Protein AF-A0A351SKF1-F1 (afdb_monomer_lite)

Sequence (73 aa):
MSIILGANGRKLATTHHSRVAISGSDDGETWRYIKPDDVPEWIKDERVMADIVSGLIVSEHENGPYYFGEVIH

Structure (mmCIF, N/CA/C/O backbone):
data_AF-A0A351SKF1-F1
#
_entry.id   AF-A0A351SKF1-F1
#
loop_
_atom_site.group_PDB
_atom_site.id
_atom_site.type_symbol
_atom_site.label_atom_id
_atom_site.label_alt_id
_atom_site.label_comp_id
_atom_site.label_asym_id
_atom_site.label_entity_id
_atom_site.label_seq_id
_atom_site.pdbx_PDB_ins_code
_atom_site.Cartn_x
_atom_site.Cartn_y
_atom_site.Cartn_z
_atom_site.occupancy
_atom_site.B_iso_or_equiv
_atom_site.auth_seq_id
_atom_site.auth_comp_id
_atom_site.auth_asym_id
_atom_site.auth_atom_id
_atom_site.pdbx_PDB_model_num
ATOM 1 N N . MET A 1 1 ? 6.350 3.740 -15.447 1.00 57.72 1 MET A N 1
ATOM 2 C CA . MET A 1 1 ? 5.414 2.677 -15.875 1.00 57.72 1 MET A CA 1
ATOM 3 C C . MET A 1 1 ? 5.664 2.396 -17.342 1.00 57.72 1 MET A C 1
ATOM 5 O O . MET A 1 1 ? 5.562 3.323 -18.136 1.00 57.72 1 MET A O 1
ATOM 9 N N . SER A 1 2 ? 6.016 1.161 -17.689 1.00 62.47 2 SER A N 1
ATOM 10 C CA . SER A 1 2 ? 6.242 0.772 -19.082 1.00 62.47 2 SER A CA 1
ATOM 11 C C . SER A 1 2 ? 5.265 -0.334 -19.456 1.00 62.47 2 SER A C 1
ATOM 13 O O . SER A 1 2 ? 5.073 -1.290 -18.707 1.00 62.47 2 SER A O 1
ATOM 15 N N . ILE A 1 3 ? 4.611 -0.193 -20.604 1.00 72.94 3 ILE A N 1
ATOM 16 C CA . ILE A 1 3 ? 3.704 -1.209 -21.138 1.00 72.94 3 ILE A CA 1
ATOM 17 C C . ILE A 1 3 ? 4.467 -1.968 -22.218 1.00 72.94 3 ILE A C 1
ATOM 19 O O . ILE A 1 3 ? 4.957 -1.365 -23.171 1.00 72.94 3 ILE A O 1
ATOM 23 N N . ILE A 1 4 ? 4.554 -3.289 -22.078 1.00 73.38 4 ILE A N 1
ATOM 24 C CA . ILE A 1 4 ? 5.054 -4.165 -23.134 1.00 73.38 4 ILE A CA 1
ATOM 25 C C . ILE A 1 4 ? 3.865 -4.545 -24.011 1.00 73.38 4 ILE A C 1
ATOM 27 O O . ILE A 1 4 ? 2.931 -5.224 -23.570 1.00 73.38 4 ILE A O 1
ATOM 31 N N . LEU A 1 5 ? 3.912 -4.098 -25.262 1.00 82.12 5 LEU A N 1
ATOM 32 C CA . LEU A 1 5 ? 2.950 -4.449 -26.299 1.00 82.12 5 LEU A CA 1
ATOM 33 C C . LEU A 1 5 ? 3.555 -5.513 -27.218 1.00 82.12 5 LEU A C 1
ATOM 35 O O . LEU A 1 5 ? 4.735 -5.457 -27.562 1.00 82.12 5 LEU A O 1
ATOM 39 N N . GLY A 1 6 ? 2.740 -6.483 -27.622 1.00 70.38 6 GLY A N 1
ATOM 40 C CA . GLY A 1 6 ? 3.091 -7.429 -28.675 1.00 70.38 6 GLY A CA 1
ATOM 41 C C . GLY A 1 6 ? 3.043 -6.771 -30.051 1.00 70.38 6 GLY A C 1
ATOM 42 O O . GLY A 1 6 ? 2.433 -5.718 -30.222 1.00 70.38 6 GLY A O 1
ATOM 43 N N . ALA A 1 7 ? 3.624 -7.421 -31.063 1.00 73.25 7 ALA A N 1
ATOM 44 C CA . ALA A 1 7 ? 3.626 -6.925 -32.447 1.00 73.25 7 ALA A CA 1
ATOM 45 C C . ALA A 1 7 ? 2.214 -6.697 -33.033 1.00 73.25 7 ALA A C 1
ATOM 47 O O . ALA A 1 7 ? 2.048 -5.964 -34.000 1.00 73.25 7 ALA A O 1
ATOM 48 N N . ASN A 1 8 ? 1.188 -7.301 -32.429 1.00 88.38 8 ASN A N 1
ATOM 49 C CA . ASN A 1 8 ? -0.225 -7.114 -32.758 1.00 88.38 8 ASN A CA 1
ATOM 50 C C . ASN A 1 8 ? -0.902 -5.966 -31.977 1.00 88.38 8 ASN A C 1
ATOM 52 O O . ASN A 1 8 ? -2.125 -5.859 -31.996 1.00 88.38 8 ASN A O 1
ATOM 56 N N . GLY A 1 9 ? -0.141 -5.160 -31.232 1.00 77.81 9 GLY A N 1
ATOM 57 C CA . GLY A 1 9 ? -0.653 -4.072 -30.397 1.00 77.81 9 GLY A CA 1
ATOM 58 C C . GLY A 1 9 ? -1.329 -4.522 -29.097 1.00 77.81 9 GLY A C 1
ATOM 59 O O . GLY A 1 9 ? -1.797 -3.679 -28.334 1.00 77.81 9 GLY A O 1
ATOM 60 N N . ARG A 1 10 ? -1.385 -5.828 -28.799 1.00 79.38 10 ARG A N 1
ATOM 61 C CA . ARG A 1 10 ? -1.998 -6.332 -27.563 1.00 79.38 10 ARG A CA 1
ATOM 62 C C . ARG A 1 10 ? -1.053 -6.135 -26.380 1.00 79.38 10 ARG A C 1
ATOM 64 O O . ARG A 1 10 ? 0.131 -6.455 -26.475 1.00 79.38 10 ARG A O 1
ATOM 71 N N . LYS A 1 11 ? -1.583 -5.681 -25.242 1.00 75.94 11 LYS A N 1
ATOM 72 C CA . LYS A 1 11 ? -0.851 -5.651 -23.967 1.00 75.94 11 LYS A CA 1
ATOM 73 C C . LYS A 1 11 ? -0.407 -7.068 -23.597 1.00 75.94 11 LYS A C 1
ATOM 75 O O . LYS A 1 11 ? -1.238 -7.971 -23.507 1.00 75.94 11 LYS A O 1
ATOM 80 N N . LEU A 1 12 ? 0.900 -7.249 -23.417 1.00 65.12 12 LEU A N 1
ATOM 81 C CA . LEU A 1 12 ? 1.503 -8.509 -22.980 1.00 65.12 12 LEU A CA 1
ATOM 82 C C . LEU A 1 12 ? 1.862 -8.465 -21.496 1.00 65.12 12 LEU A C 1
ATOM 84 O O . LEU A 1 12 ? 1.626 -9.437 -20.7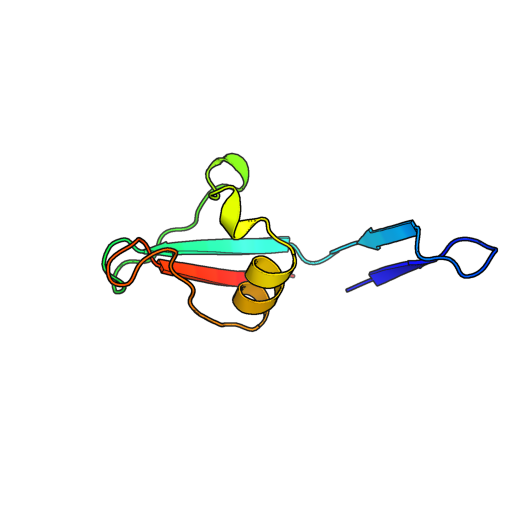91 1.00 65.12 12 LEU A O 1
ATOM 88 N N . ALA A 1 13 ? 2.391 -7.336 -21.020 1.00 57.41 13 ALA A N 1
ATOM 89 C CA . ALA A 1 13 ? 2.719 -7.128 -19.614 1.00 57.41 13 ALA A CA 1
ATOM 90 C C . ALA A 1 13 ? 2.808 -5.630 -19.291 1.00 57.41 13 ALA A C 1
ATOM 92 O O . ALA A 1 13 ? 3.116 -4.813 -20.160 1.00 57.41 13 ALA A O 1
ATOM 93 N N . THR A 1 14 ? 2.576 -5.272 -18.031 1.00 60.44 14 THR A N 1
ATOM 94 C CA . THR A 1 14 ? 3.051 -4.000 -17.473 1.00 60.44 14 THR A CA 1
ATOM 95 C C . THR A 1 14 ? 4.351 -4.300 -16.738 1.00 60.44 14 THR A C 1
ATOM 97 O O . THR A 1 14 ? 4.363 -5.184 -15.885 1.00 60.44 14 THR A O 1
ATOM 100 N N . THR A 1 15 ? 5.440 -3.595 -17.047 1.00 55.59 15 THR A N 1
ATOM 101 C CA . THR A 1 15 ? 6.653 -3.655 -16.227 1.00 55.59 1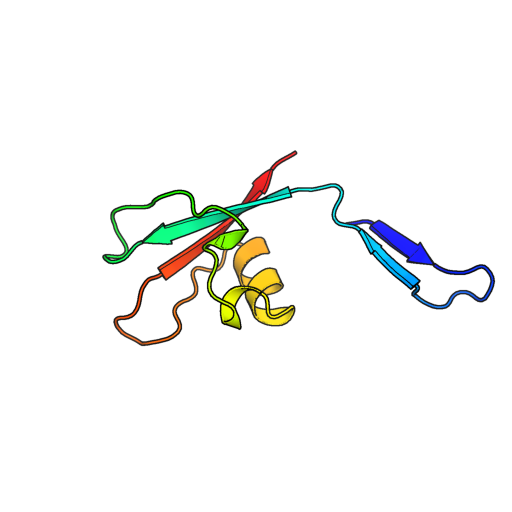5 THR A CA 1
ATOM 102 C C . THR A 1 15 ? 6.783 -2.388 -15.399 1.00 55.59 15 THR A C 1
ATOM 104 O O . THR A 1 15 ? 6.690 -1.253 -15.885 1.00 55.59 15 THR A O 1
ATOM 107 N N . HIS A 1 16 ? 7.006 -2.591 -14.108 1.00 58.16 16 HIS A N 1
ATOM 108 C CA . HIS A 1 16 ? 7.405 -1.542 -13.193 1.00 58.16 16 HIS A CA 1
ATOM 109 C C . HIS A 1 16 ? 8.935 -1.589 -13.125 1.00 58.16 16 HIS A C 1
ATOM 111 O O . HIS A 1 16 ? 9.510 -2.385 -12.396 1.00 58.16 16 HIS A O 1
ATOM 117 N N . HIS A 1 17 ? 9.618 -0.770 -13.933 1.00 55.81 17 HIS A N 1
ATOM 118 C CA . HIS A 1 17 ? 11.045 -0.479 -13.696 1.00 55.81 17 HIS A CA 1
ATOM 119 C C . HIS A 1 17 ? 11.258 0.297 -12.388 1.00 55.81 17 HIS A C 1
ATOM 121 O O . HIS A 1 17 ? 12.386 0.453 -11.938 1.00 55.81 17 HIS A O 1
ATOM 127 N N . SER A 1 18 ? 10.172 0.771 -11.787 1.00 59.53 18 SER A N 1
ATOM 128 C CA . SER A 1 18 ? 10.142 1.374 -10.470 1.00 59.53 18 SER A CA 1
ATOM 129 C C . SER A 1 18 ? 9.817 0.292 -9.446 1.00 59.53 18 SER A C 1
ATOM 131 O O . SER A 1 18 ? 8.854 -0.456 -9.627 1.00 59.53 18 SER A O 1
ATOM 133 N N . ARG A 1 19 ? 10.609 0.190 -8.381 1.00 72.88 19 ARG A N 1
ATOM 134 C CA . ARG A 1 19 ? 10.241 -0.661 -7.245 1.00 72.88 19 ARG A CA 1
ATOM 135 C C . ARG A 1 19 ? 9.275 0.136 -6.370 1.00 72.88 19 ARG A C 1
ATOM 137 O O . ARG A 1 19 ? 9.406 1.352 -6.263 1.00 72.88 19 ARG A O 1
ATOM 144 N N . VAL A 1 20 ? 8.292 -0.533 -5.781 1.00 80.62 20 VAL A N 1
ATOM 145 C CA . VAL A 1 20 ? 7.433 0.080 -4.763 1.00 80.62 20 VAL A CA 1
ATOM 146 C C . VAL A 1 20 ? 7.944 -0.398 -3.417 1.00 80.62 20 VAL A C 1
ATOM 148 O O . VAL A 1 20 ? 7.989 -1.601 -3.164 1.00 80.62 20 VAL A O 1
ATOM 151 N N . ALA A 1 21 ? 8.386 0.540 -2.590 1.00 87.00 21 ALA A N 1
ATOM 152 C CA . ALA A 1 21 ? 8.644 0.279 -1.187 1.00 87.00 21 ALA A CA 1
ATOM 153 C C . ALA A 1 21 ? 7.314 0.387 -0.444 1.00 87.00 21 ALA A C 1
ATOM 155 O O . ALA A 1 21 ? 6.637 1.399 -0.587 1.00 87.00 21 ALA A O 1
ATOM 156 N N . ILE A 1 22 ? 6.933 -0.639 0.317 1.00 91.00 22 ILE A N 1
ATOM 157 C CA . ILE A 1 22 ? 5.691 -0.634 1.099 1.00 91.00 22 ILE A CA 1
ATOM 158 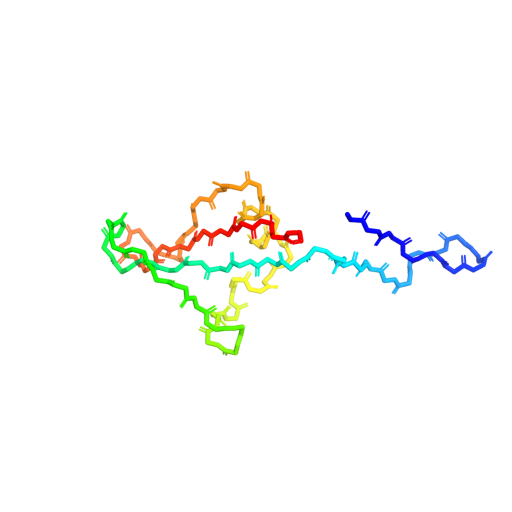C C . ILE A 1 22 ? 6.052 -0.512 2.569 1.00 91.00 22 ILE A C 1
ATOM 160 O O . ILE A 1 22 ? 6.912 -1.242 3.064 1.00 91.00 22 ILE A O 1
ATOM 164 N N . SER A 1 23 ? 5.379 0.398 3.259 1.00 92.56 23 SER A N 1
ATOM 165 C CA . SER A 1 23 ? 5.494 0.593 4.697 1.00 92.56 23 SER A CA 1
ATOM 166 C C . SER A 1 23 ? 4.163 0.285 5.367 1.00 92.56 23 SER A C 1
ATOM 168 O O . SER A 1 23 ? 3.110 0.667 4.860 1.00 92.56 23 SER A O 1
ATOM 170 N N . GLY A 1 24 ? 4.224 -0.399 6.506 1.00 93.12 24 GLY A N 1
ATOM 171 C CA . GLY A 1 24 ? 3.081 -0.705 7.357 1.00 93.12 24 GLY A CA 1
ATOM 172 C C . GLY A 1 24 ? 3.163 0.004 8.696 1.00 93.12 24 GLY A C 1
ATOM 173 O O . GLY A 1 24 ? 4.261 0.246 9.205 1.00 93.12 24 GLY A O 1
ATOM 174 N N . SER A 1 25 ? 2.009 0.290 9.280 1.00 93.56 25 SER A N 1
ATOM 175 C CA . SER A 1 25 ? 1.883 0.848 10.618 1.00 93.56 25 SER A CA 1
ATOM 176 C C . SER A 1 25 ? 0.699 0.223 11.345 1.00 93.56 25 SER A C 1
ATOM 178 O O . SER A 1 25 ? -0.414 0.230 10.832 1.00 93.56 25 SER A O 1
ATOM 180 N N . ASP A 1 26 ? 0.930 -0.314 12.540 1.00 92.06 26 ASP A N 1
ATOM 181 C CA . ASP A 1 26 ? -0.136 -0.910 13.360 1.00 92.06 26 ASP A CA 1
ATOM 182 C C . ASP A 1 26 ? -0.973 0.163 14.084 1.00 92.06 26 ASP A C 1
ATOM 184 O O . ASP A 1 26 ? -2.121 -0.076 14.445 1.00 92.06 26 ASP A O 1
ATOM 188 N N . ASP A 1 27 ? -0.387 1.342 14.309 1.00 89.62 27 ASP A N 1
ATOM 189 C CA . ASP A 1 27 ? -0.929 2.449 15.106 1.00 89.62 27 ASP A CA 1
ATOM 190 C C . ASP A 1 27 ? -1.188 3.727 14.280 1.00 89.62 27 ASP A C 1
ATOM 192 O O . ASP A 1 27 ? -1.759 4.687 14.788 1.00 89.62 27 ASP A O 1
ATOM 196 N N . GLY A 1 28 ? -0.782 3.750 13.008 1.00 88.75 28 GLY A N 1
ATOM 197 C CA . GLY A 1 28 ? -0.833 4.920 12.126 1.00 88.75 28 GLY A CA 1
ATOM 198 C C . GLY A 1 28 ? 0.287 5.945 12.367 1.00 88.75 28 GLY A C 1
ATOM 199 O O . GLY A 1 28 ? 0.449 6.874 11.573 1.00 88.75 28 GLY A O 1
ATOM 200 N N . GLU A 1 29 ? 1.089 5.777 13.419 1.00 88.62 29 GLU A N 1
ATOM 201 C CA . GLU A 1 29 ? 2.135 6.719 13.836 1.00 88.62 29 GLU A CA 1
ATOM 202 C C . GLU A 1 29 ? 3.541 6.171 13.554 1.00 88.62 29 GLU A C 1
ATOM 204 O O . GLU A 1 29 ? 4.429 6.893 13.094 1.00 88.62 29 GLU A O 1
ATOM 209 N N . THR A 1 30 ? 3.743 4.875 13.784 1.00 91.75 30 THR A N 1
ATOM 210 C CA . THR A 1 30 ? 5.019 4.182 13.632 1.00 91.75 30 THR A CA 1
ATOM 211 C C . THR A 1 30 ? 5.029 3.368 12.348 1.00 91.75 30 THR A C 1
ATOM 213 O O . THR A 1 30 ? 4.351 2.347 12.242 1.00 91.75 30 THR A O 1
ATOM 216 N N . TRP A 1 31 ? 5.857 3.773 11.388 1.00 92.06 31 TRP A N 1
ATOM 217 C CA . TRP A 1 31 ? 5.932 3.145 10.069 1.00 92.06 31 TRP A CA 1
ATOM 218 C C . TRP A 1 31 ? 7.171 2.264 9.924 1.00 92.06 31 TRP A C 1
ATOM 220 O O . TRP A 1 31 ? 8.278 2.644 10.314 1.00 92.06 31 TRP A O 1
ATOM 230 N N . ARG A 1 32 ? 6.994 1.072 9.350 1.00 92.62 32 ARG A N 1
ATOM 231 C CA . ARG A 1 32 ? 8.069 0.098 9.123 1.00 92.62 32 ARG A CA 1
ATOM 232 C C . ARG A 1 32 ? 8.011 -0.431 7.702 1.00 92.62 32 ARG A C 1
ATOM 234 O O . ARG A 1 32 ? 6.940 -0.787 7.223 1.00 92.62 32 ARG A O 1
ATOM 241 N N . TYR A 1 33 ? 9.170 -0.546 7.060 1.00 92.12 33 TYR A N 1
ATOM 242 C CA . TYR A 1 33 ? 9.265 -1.187 5.753 1.00 92.12 33 TYR A CA 1
ATOM 243 C C . TYR A 1 33 ? 8.851 -2.660 5.841 1.00 92.12 33 TYR A C 1
ATOM 245 O O . TYR A 1 33 ? 9.353 -3.401 6.691 1.00 92.12 33 TYR A O 1
ATOM 253 N N . ILE A 1 34 ? 7.977 -3.086 4.933 1.00 90.75 34 ILE A N 1
ATOM 254 C CA . ILE A 1 34 ? 7.521 -4.468 4.814 1.00 90.75 34 ILE A CA 1
ATOM 255 C C . ILE A 1 34 ? 8.292 -5.135 3.685 1.00 90.75 34 ILE A C 1
ATOM 257 O O . ILE A 1 34 ? 8.383 -4.620 2.568 1.00 90.75 34 ILE A O 1
ATOM 261 N N . LYS A 1 35 ? 8.861 -6.310 3.964 1.00 87.81 35 LYS A N 1
ATOM 262 C CA . LYS A 1 35 ? 9.492 -7.106 2.912 1.00 87.81 35 LYS A CA 1
ATOM 263 C C . LYS A 1 35 ? 8.427 -7.556 1.911 1.00 87.81 35 LYS A C 1
ATOM 265 O O . LYS A 1 35 ? 7.334 -7.899 2.340 1.00 87.81 35 LYS A O 1
ATOM 270 N N . PRO A 1 36 ? 8.741 -7.645 0.608 1.00 84.06 36 PRO A N 1
ATOM 271 C CA . PRO A 1 36 ? 7.763 -8.044 -0.405 1.00 84.06 36 PRO A CA 1
ATOM 272 C C . PRO A 1 36 ? 7.009 -9.347 -0.091 1.00 84.06 36 PRO A C 1
ATOM 274 O O . PRO A 1 36 ? 5.816 -9.439 -0.369 1.00 84.06 36 PRO A O 1
ATOM 277 N N . ASP A 1 37 ? 7.685 -10.322 0.525 1.00 87.00 37 ASP A N 1
ATOM 278 C CA . ASP A 1 37 ? 7.090 -11.611 0.905 1.00 87.00 37 ASP A CA 1
ATOM 279 C C . ASP A 1 37 ? 6.125 -11.508 2.101 1.00 87.00 37 ASP A C 1
ATOM 281 O O . ASP A 1 37 ? 5.217 -12.326 2.224 1.00 87.00 37 ASP A O 1
ATOM 285 N N . ASP A 1 38 ? 6.290 -10.482 2.941 1.00 90.75 38 ASP A N 1
ATOM 286 C CA . ASP A 1 38 ? 5.482 -10.227 4.140 1.00 90.75 38 ASP A CA 1
ATOM 287 C C . ASP A 1 38 ? 4.312 -9.259 3.859 1.00 90.75 38 ASP A C 1
ATOM 289 O O . ASP A 1 38 ? 3.521 -8.948 4.749 1.00 90.75 38 ASP A O 1
ATOM 293 N N . VAL A 1 39 ? 4.193 -8.757 2.623 1.00 90.00 39 VAL A N 1
ATOM 294 C CA . VAL A 1 39 ? 3.075 -7.903 2.205 1.00 90.00 39 VAL A CA 1
ATOM 295 C C . VAL A 1 39 ? 1.789 -8.742 2.160 1.00 90.00 39 VAL A C 1
ATOM 297 O O . VAL A 1 39 ? 1.774 -9.778 1.482 1.00 90.00 39 VAL A O 1
ATOM 300 N N . PRO A 1 40 ? 0.697 -8.307 2.822 1.00 92.06 40 PRO A N 1
ATOM 301 C CA . PRO A 1 40 ? -0.580 -9.015 2.793 1.00 92.06 40 PRO A CA 1
ATOM 302 C C . PRO A 1 40 ? -1.103 -9.238 1.375 1.00 92.06 40 PRO A C 1
ATOM 304 O O . PRO A 1 40 ? -0.925 -8.401 0.492 1.00 92.06 40 PRO A O 1
ATOM 307 N N . GLU A 1 41 ? -1.804 -10.347 1.148 1.00 91.56 41 GLU A N 1
ATOM 308 C CA . GLU A 1 41 ? -2.253 -10.702 -0.203 1.00 91.56 41 GLU A CA 1
ATOM 309 C C . GLU A 1 41 ? -3.260 -9.695 -0.780 1.00 91.56 41 GLU A C 1
ATOM 311 O O . GLU A 1 41 ? -3.204 -9.387 -1.966 1.00 91.56 41 GLU A O 1
ATOM 316 N N . TRP A 1 42 ? -4.123 -9.106 0.056 1.00 92.06 42 TRP A N 1
ATOM 317 C CA . TRP A 1 42 ? -5.079 -8.083 -0.382 1.00 92.06 42 TRP A CA 1
ATOM 318 C C . TRP A 1 42 ? -4.398 -6.785 -0.830 1.00 92.06 42 TRP A C 1
ATOM 320 O O . TRP A 1 42 ? -4.906 -6.104 -1.717 1.00 92.06 42 TRP A O 1
ATOM 330 N N . ILE A 1 43 ? -3.222 -6.468 -0.273 1.00 90.69 43 ILE A N 1
ATOM 331 C CA . ILE A 1 43 ? -2.422 -5.317 -0.698 1.00 90.69 43 ILE A CA 1
ATOM 332 C C . ILE A 1 43 ? -1.933 -5.520 -2.133 1.00 90.69 43 ILE A C 1
ATOM 334 O O . ILE A 1 43 ? -1.847 -4.550 -2.875 1.00 90.69 43 ILE A O 1
ATOM 338 N N . LYS A 1 44 ? -1.653 -6.767 -2.546 1.00 87.31 44 LYS A N 1
ATOM 339 C CA . LYS A 1 44 ? -1.155 -7.125 -3.889 1.00 87.31 44 LYS A CA 1
ATOM 340 C C . LYS A 1 44 ? -2.209 -7.025 -4.992 1.00 87.31 44 LYS A C 1
ATOM 342 O O . LYS A 1 44 ? -1.852 -7.173 -6.162 1.00 87.31 44 LYS A O 1
ATOM 347 N N . ASP A 1 45 ? -3.471 -6.767 -4.651 1.00 89.38 45 ASP A N 1
ATOM 348 C CA . ASP A 1 45 ? -4.499 -6.456 -5.641 1.00 89.38 45 ASP A CA 1
ATOM 349 C C . ASP A 1 45 ? -4.100 -5.220 -6.470 1.00 89.38 45 ASP A C 1
ATOM 351 O O . ASP A 1 45 ? -3.577 -4.238 -5.941 1.00 89.38 45 ASP A O 1
ATOM 355 N N . GLU A 1 46 ? -4.346 -5.253 -7.785 1.00 86.12 46 GLU A N 1
ATOM 356 C CA . GLU A 1 46 ? -3.924 -4.187 -8.707 1.00 86.12 46 GLU A CA 1
ATOM 357 C C . GLU A 1 46 ? -4.509 -2.820 -8.324 1.00 86.12 46 GLU A C 1
ATOM 359 O O . GLU A 1 46 ? -3.835 -1.801 -8.482 1.00 86.12 46 GLU A O 1
ATOM 364 N N . ARG A 1 47 ? -5.743 -2.780 -7.804 1.00 86.94 47 ARG A N 1
ATOM 365 C CA . ARG A 1 47 ? -6.396 -1.526 -7.407 1.00 86.94 47 ARG A CA 1
ATOM 366 C C . ARG A 1 47 ? -5.803 -0.986 -6.117 1.00 86.94 47 ARG A C 1
ATOM 368 O O . ARG A 1 47 ? -5.479 0.194 -6.058 1.00 86.94 47 ARG A O 1
ATOM 375 N N . VAL A 1 48 ? -5.593 -1.856 -5.133 1.00 89.88 48 VAL A N 1
ATOM 376 C CA . VAL A 1 48 ? -4.995 -1.467 -3.851 1.00 89.88 48 VAL A CA 1
ATOM 377 C C . VAL A 1 48 ? -3.557 -0.993 -4.054 1.00 89.88 48 VAL A C 1
ATOM 379 O O . VAL A 1 48 ? -3.175 0.055 -3.538 1.00 89.88 48 VAL A O 1
ATOM 382 N N . MET A 1 49 ? -2.775 -1.686 -4.886 1.00 85.69 49 MET A N 1
ATOM 383 C CA . MET A 1 49 ? -1.438 -1.222 -5.260 1.00 85.69 49 MET A CA 1
ATOM 384 C C . MET A 1 49 ? -1.464 0.122 -5.984 1.00 85.69 49 MET A C 1
ATOM 386 O O . MET A 1 49 ? -0.577 0.941 -5.754 1.00 85.69 49 MET A O 1
ATOM 390 N N . ALA A 1 50 ? -2.447 0.372 -6.853 1.00 86.19 50 ALA A N 1
ATOM 391 C CA . ALA A 1 50 ? -2.579 1.667 -7.513 1.00 86.19 50 ALA A CA 1
ATOM 392 C C . ALA A 1 50 ? -2.871 2.789 -6.503 1.00 86.19 50 ALA A C 1
ATOM 394 O O . ALA A 1 50 ? -2.241 3.845 -6.584 1.00 86.19 50 ALA A O 1
ATOM 395 N N . ASP A 1 51 ? -3.753 2.543 -5.532 1.00 88.00 51 ASP A N 1
ATOM 396 C CA . ASP A 1 51 ? -4.069 3.492 -4.462 1.00 88.00 51 ASP A CA 1
ATOM 397 C C . ASP A 1 51 ? -2.823 3.796 -3.618 1.00 88.00 51 ASP A C 1
ATOM 399 O O . ASP A 1 51 ? -2.429 4.955 -3.476 1.00 88.00 51 ASP A O 1
ATOM 403 N N . ILE A 1 52 ? -2.130 2.757 -3.157 1.00 88.88 52 ILE A N 1
ATOM 404 C CA . ILE A 1 52 ? -0.883 2.858 -2.389 1.00 88.88 52 ILE A CA 1
ATOM 405 C C . ILE A 1 52 ? 0.179 3.657 -3.151 1.00 88.88 52 ILE A C 1
ATOM 407 O O . ILE A 1 52 ? 0.765 4.588 -2.607 1.00 88.88 52 ILE A O 1
ATOM 411 N N . VAL A 1 53 ? 0.405 3.337 -4.428 1.00 83.94 53 VAL A N 1
ATOM 412 C CA . VAL A 1 53 ? 1.393 4.017 -5.284 1.00 83.94 53 VAL A CA 1
ATOM 413 C C . VAL A 1 53 ? 1.000 5.464 -5.589 1.00 83.94 53 VAL A C 1
ATOM 415 O O . VAL A 1 53 ? 1.869 6.294 -5.858 1.00 83.94 53 VAL A O 1
ATOM 418 N N . SER A 1 54 ? -0.293 5.788 -5.536 1.00 83.56 54 SER A N 1
ATOM 419 C CA . SER A 1 54 ? -0.779 7.166 -5.653 1.00 83.56 54 SER A CA 1
ATOM 420 C C . SER A 1 54 ? -0.574 7.997 -4.379 1.00 83.56 54 SER A C 1
ATOM 422 O O . SER A 1 54 ? -0.814 9.204 -4.389 1.00 83.56 54 SER A O 1
ATOM 424 N N . GLY A 1 55 ? -0.095 7.365 -3.303 1.00 84.19 55 GLY A N 1
ATOM 425 C CA . GLY A 1 55 ? 0.158 7.980 -2.007 1.00 84.19 55 GLY A CA 1
ATOM 426 C C . GLY A 1 55 ? -1.009 7.875 -1.026 1.00 84.19 55 GLY A C 1
ATOM 427 O O . GLY A 1 55 ? -0.993 8.551 0.003 1.00 84.19 55 GLY A O 1
ATOM 428 N N . LEU A 1 56 ? -2.022 7.053 -1.320 1.00 89.38 56 LEU A N 1
ATOM 429 C CA . LEU A 1 56 ? -3.105 6.789 -0.378 1.00 89.38 56 LEU A CA 1
ATOM 430 C C . LEU A 1 56 ? -2.642 5.820 0.709 1.00 89.38 56 LEU A C 1
ATOM 432 O O . LEU A 1 56 ? -1.966 4.826 0.444 1.00 89.38 56 LEU A O 1
ATOM 436 N N . ILE A 1 57 ? -3.058 6.112 1.940 1.00 91.56 57 ILE A N 1
ATOM 437 C CA . ILE A 1 57 ? -2.953 5.182 3.058 1.00 91.56 57 ILE A CA 1
ATOM 438 C C . ILE A 1 57 ? -4.185 4.283 3.026 1.00 91.56 57 ILE A C 1
ATOM 440 O O . ILE A 1 57 ? -5.314 4.777 3.030 1.00 91.56 57 ILE A O 1
ATOM 444 N N . VAL A 1 58 ? -3.970 2.971 3.012 1.00 92.69 58 VAL A N 1
ATOM 445 C CA . VAL A 1 58 ? -5.039 1.968 2.983 1.00 92.69 58 VAL A CA 1
ATOM 446 C C . VAL A 1 58 ? -5.021 1.120 4.249 1.00 92.69 58 VAL A C 1
ATOM 448 O O . VAL A 1 58 ? -3.968 0.902 4.842 1.00 92.69 58 VAL A O 1
ATOM 451 N N . SER A 1 59 ? -6.180 0.616 4.657 1.00 92.69 59 SER A N 1
ATOM 452 C CA . SER A 1 59 ? -6.315 -0.371 5.731 1.00 92.69 59 SER A CA 1
ATOM 453 C C . SER A 1 59 ? -7.466 -1.313 5.396 1.00 92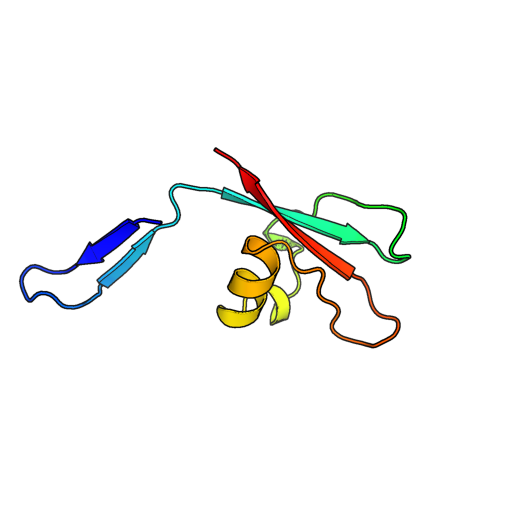.69 59 SER A C 1
ATOM 455 O O . SER A 1 59 ? -8.462 -0.892 4.805 1.00 92.69 59 SER A O 1
ATOM 457 N N . GLU A 1 60 ? -7.329 -2.590 5.750 1.00 86.44 60 GLU A N 1
ATOM 458 C CA . GLU A 1 60 ? -8.371 -3.601 5.522 1.00 86.44 60 GLU A CA 1
ATOM 459 C C . GLU A 1 60 ? -9.596 -3.364 6.421 1.00 86.44 60 GLU A C 1
ATOM 461 O O . GLU A 1 60 ? -10.727 -3.709 6.070 1.00 86.44 60 GLU A O 1
ATOM 466 N N . HIS A 1 61 ? -9.376 -2.755 7.591 1.00 84.75 61 HIS A N 1
ATOM 467 C CA . HIS A 1 61 ? -10.382 -2.553 8.627 1.00 84.75 61 HIS A CA 1
ATOM 468 C C . HIS A 1 61 ? -10.231 -1.175 9.277 1.00 84.75 61 HIS A C 1
ATOM 470 O O . HIS A 1 61 ? -9.136 -0.635 9.351 1.00 84.75 61 HIS A O 1
ATOM 476 N N . GLU A 1 62 ? -11.315 -0.640 9.843 1.00 74.94 62 GLU A N 1
ATOM 477 C CA . GLU A 1 62 ? -11.351 0.694 10.475 1.00 74.94 62 GLU A CA 1
ATOM 478 C C . GLU A 1 62 ? -10.336 0.871 11.630 1.00 74.94 62 GLU A C 1
ATOM 480 O O . GLU A 1 62 ? -10.012 1.993 11.989 1.00 74.94 62 GLU A O 1
ATOM 485 N N . ASN A 1 63 ? -9.804 -0.233 12.175 1.00 75.38 63 ASN A N 1
ATOM 486 C CA . ASN A 1 63 ? -8.737 -0.271 13.187 1.00 75.38 63 ASN A CA 1
ATOM 487 C C . ASN A 1 63 ? -7.641 -1.310 12.851 1.00 75.38 63 ASN A C 1
ATOM 489 O O . ASN A 1 63 ? -7.031 -1.888 13.750 1.00 75.38 63 ASN A O 1
ATOM 493 N N . GLY A 1 64 ? -7.470 -1.642 11.569 1.00 82.94 64 GLY A N 1
ATOM 494 C CA . GLY A 1 64 ? -6.441 -2.573 11.102 1.00 82.94 64 GLY A CA 1
ATOM 495 C C . GLY A 1 64 ? -5.115 -1.872 10.788 1.00 82.94 64 GLY A C 1
ATOM 496 O O . GLY A 1 64 ? -5.079 -0.641 10.729 1.00 82.94 64 GLY A O 1
ATOM 497 N N . PRO A 1 65 ? -4.040 -2.639 10.533 1.00 90.31 65 PRO A N 1
ATOM 498 C CA . PRO A 1 65 ? -2.768 -2.071 10.108 1.00 90.31 65 PRO A CA 1
ATOM 499 C C . PRO A 1 65 ? -2.940 -1.229 8.837 1.00 90.31 65 PRO A C 1
ATOM 501 O O . PRO A 1 65 ? -3.643 -1.610 7.899 1.00 90.31 65 PRO A O 1
ATOM 504 N N . TYR A 1 66 ? -2.290 -0.074 8.829 1.00 93.38 66 TYR A N 1
ATOM 505 C CA . TYR A 1 66 ? -2.259 0.876 7.729 1.00 93.38 66 TYR A CA 1
ATOM 506 C C . TYR A 1 66 ? -1.077 0.588 6.817 1.00 93.38 66 TYR A C 1
ATOM 508 O O . TYR A 1 66 ? 0.004 0.233 7.286 1.00 93.38 66 TYR A O 1
ATOM 516 N N . TYR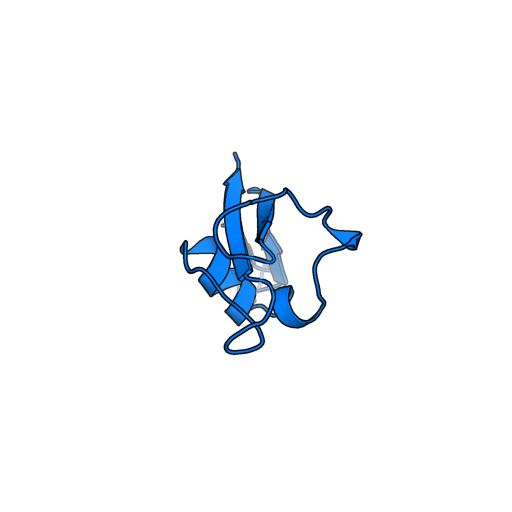 A 1 67 ? -1.258 0.798 5.519 1.00 93.25 67 TYR A N 1
ATOM 517 C CA . TYR A 1 67 ? -0.238 0.570 4.507 1.00 93.25 67 TYR A CA 1
ATOM 518 C C . TYR A 1 67 ? -0.129 1.768 3.576 1.00 93.25 67 TYR A C 1
ATOM 520 O O . TYR A 1 67 ? -1.127 2.370 3.187 1.00 93.25 67 TYR A O 1
ATOM 528 N N . PHE A 1 68 ? 1.102 2.087 3.205 1.00 89.94 68 PHE A N 1
ATOM 529 C CA . PHE A 1 68 ? 1.463 3.161 2.289 1.00 89.94 68 PHE A CA 1
ATOM 530 C C . PHE A 1 68 ? 2.623 2.693 1.414 1.00 89.94 68 PHE A C 1
ATOM 532 O O . PHE A 1 68 ? 3.372 1.793 1.808 1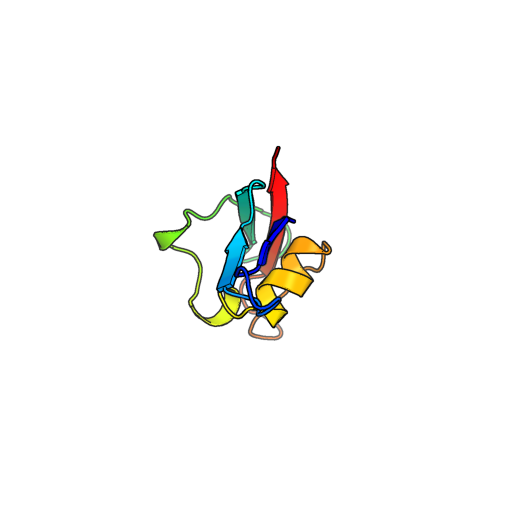.00 89.94 68 PHE A O 1
ATOM 539 N N . GLY A 1 69 ? 2.798 3.289 0.235 1.00 88.44 69 GLY A N 1
ATOM 540 C CA . GLY A 1 69 ? 3.888 2.911 -0.645 1.00 88.44 69 GLY A CA 1
ATOM 541 C C . GLY A 1 69 ? 4.473 4.066 -1.428 1.00 88.44 69 GLY A C 1
ATOM 542 O O . GLY A 1 69 ? 3.791 4.997 -1.842 1.00 88.44 69 GLY A O 1
ATOM 543 N N . GLU A 1 70 ? 5.777 3.961 -1.642 1.00 83.06 70 GLU A N 1
ATOM 544 C CA . GLU A 1 70 ? 6.579 4.944 -2.350 1.00 83.06 70 GLU A CA 1
ATOM 545 C C . GLU A 1 70 ? 7.246 4.317 -3.563 1.00 83.06 70 GLU A C 1
ATOM 547 O O . GLU A 1 70 ? 7.814 3.221 -3.515 1.00 83.06 70 GLU A O 1
ATOM 552 N N . VAL A 1 71 ? 7.202 5.054 -4.667 1.00 82.25 71 VAL A N 1
ATOM 553 C CA . VAL A 1 71 ? 7.910 4.696 -5.889 1.00 82.25 71 VAL A CA 1
ATOM 554 C C . VAL A 1 71 ? 9.378 5.070 -5.725 1.00 82.25 71 VAL A C 1
ATOM 556 O O . VAL A 1 71 ? 9.741 6.246 -5.764 1.00 82.25 71 VAL A O 1
ATOM 559 N N . ILE A 1 72 ? 10.233 4.062 -5.583 1.00 76.19 72 ILE A N 1
ATOM 560 C CA . ILE A 1 72 ? 11.685 4.237 -5.520 1.00 76.19 72 ILE A CA 1
ATOM 561 C C . ILE A 1 72 ? 12.302 4.048 -6.916 1.00 76.19 72 ILE A C 1
ATOM 563 O O . ILE A 1 72 ? 11.893 3.168 -7.686 1.00 76.19 72 ILE A O 1
ATOM 567 N N . HIS A 1 73 ? 13.259 4.921 -7.239 1.00 65.88 73 HIS A N 1
ATOM 568 C CA . HIS A 1 73 ? 13.970 4.992 -8.521 1.00 65.88 73 HIS A CA 1
ATOM 569 C C . HIS A 1 73 ? 15.377 4.404 -8.409 1.00 65.88 73 HIS A C 1
ATOM 571 O O . HIS A 1 73 ? 16.007 4.593 -7.345 1.00 65.88 73 HIS A O 1
#

Radius of gyration: 14.36 Å; chains: 1; bounding box: 25×20×48 Å

Foldseek 3Di:
DDFDADPVRHTPDDDDPWDKFKWKDQQVPDIDTDDPVRDDPVCVPPVNVVCQQVFHWDAPDPNGMIMHIYTHD

Secondary structure (DSSP, 8-state):
-EEEE-TTS-EEEEE-SSEEEEEEESSSSS-EEEPGGGS-GGGGSHHHHHHHHTT--EESSTTSPEEEEEEE-

pLDDT: mean 82.66, std 10.87, range [55.59, 93.56]